Protein AF-A0A534T146-F1 (afdb_monomer_lite)

Secondary structure (DSSP, 8-state):
----PPP--EEEEEEPPPEEEEEETTEEEEEEEEEEEEEEETTEEEEE--S--EEEEEE-TTSEEEEEEEEEEE-TT--EEEEEEEEEEE-TT-TTSSPPPEEEEE-

Structure (mmCIF, N/CA/C/O backbone):
data_AF-A0A534T146-F1
#
_entry.id   AF-A0A534T146-F1
#
loop_
_atom_site.group_PDB
_atom_site.id
_atom_site.type_symbol
_atom_site.label_atom_id
_atom_site.label_alt_id
_atom_site.label_comp_id
_atom_site.label_asym_id
_atom_site.label_entity_id
_atom_site.label_seq_id
_atom_site.pdbx_PDB_ins_code
_atom_site.Cartn_x
_atom_site.Cartn_y
_atom_site.Cartn_z
_atom_site.occupancy
_atom_site.B_iso_or_equiv
_atom_site.auth_seq_id
_atom_site.auth_comp_id
_atom_site.auth_asym_id
_atom_site.auth_atom_id
_atom_site.pdbx_PDB_model_num
ATOM 1 N N . MET A 1 1 ? -30.001 -9.055 -7.869 1.00 72.12 1 MET A N 1
ATOM 2 C CA . MET A 1 1 ? -29.534 -8.383 -6.637 1.00 72.12 1 MET A CA 1
ATOM 3 C C . MET A 1 1 ? -28.473 -7.381 -7.054 1.00 72.12 1 MET A C 1
ATOM 5 O O . MET A 1 1 ? -27.607 -7.772 -7.826 1.00 72.12 1 MET A O 1
ATOM 9 N N . ALA A 1 2 ? -28.587 -6.114 -6.653 1.00 86.62 2 ALA A N 1
ATOM 10 C CA . ALA A 1 2 ? -27.564 -5.107 -6.937 1.00 86.62 2 ALA A CA 1
ATOM 11 C C . ALA A 1 2 ? -26.448 -5.199 -5.887 1.00 86.62 2 ALA A C 1
ATOM 13 O O . ALA A 1 2 ? -26.728 -5.485 -4.725 1.00 86.62 2 ALA A O 1
ATOM 14 N N . LEU A 1 3 ? -25.202 -4.992 -6.308 1.00 92.00 3 LEU A N 1
ATOM 15 C CA . LEU A 1 3 ? -24.066 -4.884 -5.397 1.00 92.00 3 LEU A CA 1
ATOM 16 C C . LEU A 1 3 ? -24.121 -3.518 -4.697 1.00 92.00 3 LEU A C 1
ATOM 18 O O . LEU A 1 3 ? -24.265 -2.498 -5.368 1.00 92.00 3 LEU A O 1
ATOM 22 N N . GLU A 1 4 ? -23.977 -3.502 -3.374 1.00 94.62 4 GLU A N 1
ATOM 23 C CA . GLU A 1 4 ? -23.894 -2.285 -2.562 1.00 94.62 4 GLU A CA 1
ATOM 24 C C . GLU A 1 4 ? -22.534 -2.234 -1.854 1.00 94.62 4 GLU A C 1
ATOM 26 O O . GLU A 1 4 ? -22.090 -3.227 -1.276 1.00 94.62 4 GLU A O 1
ATOM 31 N N . LEU A 1 5 ? -21.864 -1.080 -1.911 1.00 92.94 5 LEU A N 1
ATOM 32 C CA . LEU A 1 5 ? -20.603 -0.836 -1.213 1.00 92.94 5 LEU A CA 1
ATOM 33 C C . LEU A 1 5 ? -20.874 -0.014 0.048 1.00 92.94 5 LEU A C 1
ATOM 35 O O . LEU A 1 5 ? -21.366 1.109 -0.036 1.00 92.94 5 LEU A O 1
ATOM 39 N N . ILE A 1 6 ? -20.508 -0.557 1.208 1.00 94.50 6 ILE A N 1
ATOM 40 C CA . ILE A 1 6 ? -20.610 0.138 2.495 1.00 94.50 6 ILE A CA 1
ATOM 41 C C . ILE A 1 6 ? -19.217 0.661 2.870 1.00 94.50 6 ILE A C 1
ATOM 43 O O . ILE A 1 6 ? -18.296 -0.154 2.985 1.00 94.50 6 ILE A O 1
ATOM 47 N N . PRO A 1 7 ? -19.035 1.977 3.102 1.00 95.25 7 PRO A N 1
ATOM 48 C CA . PRO A 1 7 ? -17.755 2.526 3.536 1.00 95.25 7 PRO A CA 1
ATOM 49 C C . PRO A 1 7 ? -17.228 1.826 4.794 1.00 95.25 7 PRO A C 1
ATOM 51 O O . PRO A 1 7 ? -17.939 1.674 5.791 1.00 95.25 7 PRO A O 1
ATOM 54 N N . PHE A 1 8 ? -15.973 1.382 4.738 1.00 95.56 8 PHE A N 1
ATOM 55 C CA . PHE A 1 8 ? -15.327 0.683 5.846 1.00 95.56 8 PHE A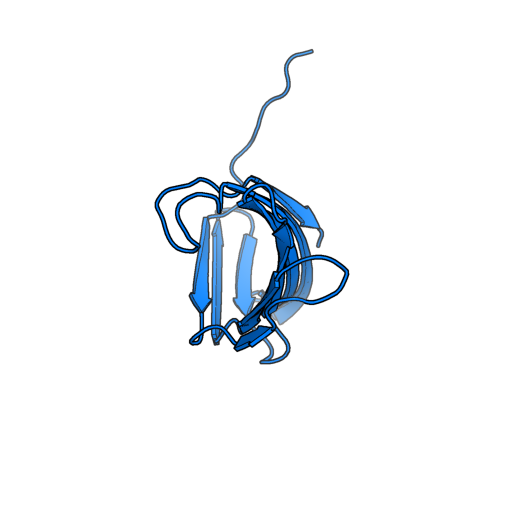 CA 1
ATOM 56 C C . PHE A 1 8 ? -14.466 1.630 6.689 1.00 95.56 8 PHE A C 1
ATOM 58 O O . PHE A 1 8 ? -14.760 1.838 7.867 1.00 95.56 8 PHE A O 1
ATOM 65 N N . ALA A 1 9 ? -13.446 2.228 6.071 1.00 97.12 9 ALA A N 1
ATOM 66 C CA . ALA A 1 9 ? -12.528 3.190 6.674 1.00 97.12 9 ALA A CA 1
ATOM 67 C C . ALA A 1 9 ? -11.846 4.033 5.583 1.00 97.12 9 ALA A C 1
ATOM 69 O O . ALA A 1 9 ? -11.799 3.625 4.420 1.00 97.12 9 ALA A O 1
ATOM 70 N N . THR A 1 10 ? -11.284 5.173 5.976 1.00 97.81 10 THR A N 1
ATOM 71 C CA . THR A 1 10 ? -10.315 5.932 5.179 1.00 97.81 10 THR A CA 1
ATOM 72 C C . THR A 1 10 ? -8.914 5.501 5.580 1.00 97.81 10 THR A C 1
ATOM 74 O O . THR A 1 10 ? -8.610 5.421 6.770 1.00 97.81 10 THR A O 1
ATOM 77 N N . ALA A 1 11 ? -8.062 5.232 4.594 1.00 97.19 11 ALA A N 1
ATOM 78 C CA . ALA A 1 11 ? -6.688 4.817 4.818 1.00 97.19 11 ALA A CA 1
ATOM 79 C C . ALA A 1 11 ? -5.719 5.859 4.236 1.00 97.19 11 ALA A C 1
ATOM 81 O O . ALA A 1 11 ? -5.769 6.143 3.041 1.00 97.19 11 ALA A O 1
ATOM 82 N N . THR A 1 12 ? -4.827 6.403 5.064 1.00 98.00 12 THR A N 1
ATOM 83 C CA . THR A 1 12 ? -3.852 7.436 4.677 1.00 98.00 12 THR A CA 1
ATOM 84 C C . THR A 1 12 ? -2.441 6.912 4.891 1.00 98.00 12 THR A C 1
ATOM 86 O O . THR A 1 12 ? -2.043 6.663 6.031 1.00 98.00 12 THR A O 1
ATOM 89 N N . ALA A 1 13 ? -1.694 6.738 3.800 1.00 97.00 13 ALA A N 1
ATOM 90 C CA . ALA A 1 13 ? -0.321 6.245 3.810 1.00 97.00 13 ALA A CA 1
ATOM 91 C C . ALA A 1 13 ? 0.682 7.373 3.530 1.00 97.00 13 ALA A C 1
ATOM 93 O O . ALA A 1 13 ? 0.473 8.192 2.637 1.00 97.00 13 ALA A O 1
ATOM 94 N N . THR A 1 14 ? 1.794 7.374 4.263 1.00 97.81 14 THR A N 1
ATOM 95 C CA . THR A 1 14 ? 3.002 8.134 3.919 1.00 97.81 14 THR A CA 1
ATOM 96 C C . THR A 1 14 ? 3.991 7.174 3.281 1.00 97.81 14 THR A C 1
ATOM 98 O O . THR A 1 14 ? 4.337 6.165 3.891 1.00 97.81 14 THR A O 1
ATOM 101 N N . LEU A 1 15 ? 4.448 7.478 2.069 1.00 97.06 15 LEU A N 1
ATOM 102 C CA . LEU A 1 15 ? 5.375 6.628 1.324 1.00 97.06 15 LEU A CA 1
ATOM 103 C C . LEU A 1 15 ? 6.776 7.244 1.306 1.00 97.06 15 LEU A C 1
ATOM 105 O O . LEU A 1 15 ? 6.923 8.465 1.216 1.00 97.06 15 LEU A O 1
ATOM 109 N N . ALA A 1 16 ? 7.801 6.399 1.364 1.00 97.31 16 ALA A N 1
ATOM 110 C CA . ALA A 1 16 ? 9.169 6.803 1.062 1.00 97.31 16 ALA A CA 1
ATOM 111 C C . ALA A 1 16 ? 9.344 7.031 -0.455 1.00 97.31 16 ALA A C 1
ATOM 113 O O . ALA A 1 16 ? 8.511 6.577 -1.251 1.00 97.31 16 ALA A O 1
ATOM 114 N N . PRO A 1 17 ? 10.429 7.702 -0.892 1.00 96.75 17 PRO A N 1
ATOM 115 C CA . PRO A 1 17 ? 10.795 7.723 -2.302 1.00 96.75 17 PRO A CA 1
ATOM 116 C C . PRO A 1 17 ? 10.874 6.295 -2.869 1.00 96.75 17 PRO A C 1
ATOM 118 O O . PRO A 1 17 ? 11.471 5.426 -2.231 1.00 96.75 17 PRO A O 1
ATOM 121 N N . PRO A 1 18 ? 10.286 6.032 -4.047 1.00 96.56 18 PRO A N 1
ATOM 122 C CA . PRO A 1 18 ? 10.199 4.678 -4.568 1.00 96.56 18 PRO A CA 1
ATOM 123 C C . PRO A 1 18 ? 11.564 4.124 -4.966 1.00 96.56 18 PRO A C 1
ATOM 125 O O . PRO A 1 18 ? 12.389 4.817 -5.567 1.00 96.56 18 PRO A O 1
ATOM 128 N N . ILE A 1 19 ? 11.753 2.829 -4.730 1.00 98.12 19 ILE A N 1
ATOM 129 C CA . ILE A 1 19 ? 12.878 2.077 -5.283 1.00 98.12 19 ILE A CA 1
ATOM 130 C C . ILE A 1 19 ? 12.437 1.501 -6.630 1.00 98.12 19 ILE A C 1
ATOM 132 O O . ILE A 1 19 ? 11.501 0.701 -6.712 1.00 98.12 19 ILE A O 1
ATOM 136 N N . MET A 1 20 ? 13.115 1.921 -7.697 1.00 97.44 20 MET A N 1
ATOM 137 C CA . MET A 1 20 ? 12.772 1.571 -9.075 1.00 97.44 20 MET A CA 1
ATOM 138 C C . MET A 1 20 ? 13.658 0.436 -9.592 1.00 97.44 20 MET A C 1
ATOM 140 O O . MET A 1 20 ? 14.882 0.546 -9.596 1.00 97.44 20 MET A O 1
ATOM 144 N N . LEU A 1 21 ? 13.037 -0.629 -10.091 1.00 97.94 21 LEU A N 1
ATOM 145 C CA . LEU A 1 21 ? 13.689 -1.729 -10.800 1.00 97.94 21 LEU A CA 1
ATOM 146 C C . LEU A 1 21 ? 13.120 -1.778 -12.230 1.00 97.94 21 LEU A C 1
ATOM 148 O O . LEU A 1 21 ? 12.133 -2.479 -12.485 1.00 97.94 21 LEU A O 1
ATOM 152 N N . PRO A 1 22 ? 13.683 -0.994 -13.167 1.00 96.69 22 PRO A N 1
ATOM 153 C CA . PRO A 1 22 ? 13.214 -0.965 -14.547 1.00 96.69 22 PRO A CA 1
ATOM 154 C C . PRO A 1 22 ? 13.613 -2.234 -15.311 1.00 96.69 22 PRO A C 1
ATOM 156 O O . PRO A 1 22 ? 14.587 -2.903 -14.968 1.00 96.69 22 PRO A O 1
ATOM 159 N N . ASN A 1 23 ? 12.893 -2.519 -16.400 1.00 94.44 23 ASN A N 1
ATOM 160 C CA . ASN A 1 23 ? 13.243 -3.550 -17.388 1.00 94.44 23 ASN A CA 1
ATOM 161 C C . ASN A 1 23 ? 13.387 -4.976 -16.821 1.00 94.44 23 ASN A C 1
ATOM 163 O O . ASN A 1 23 ? 14.181 -5.770 -17.328 1.00 94.44 23 ASN A O 1
ATOM 167 N N . THR A 1 24 ? 12.624 -5.330 -15.782 1.00 96.56 24 THR A N 1
ATOM 168 C CA . THR A 1 24 ? 12.539 -6.736 -15.360 1.00 96.56 24 THR A CA 1
ATOM 169 C C . THR A 1 24 ? 11.718 -7.538 -16.380 1.00 96.56 24 THR A C 1
ATOM 171 O O . THR A 1 24 ? 10.887 -6.953 -17.080 1.00 96.56 24 THR A O 1
ATOM 174 N N . PRO A 1 25 ? 11.860 -8.875 -16.447 1.00 95.50 25 PRO A N 1
ATOM 175 C CA . PRO A 1 25 ? 11.080 -9.699 -17.376 1.00 95.50 25 PRO A CA 1
ATOM 176 C C . PRO A 1 25 ? 9.554 -9.564 -17.239 1.00 95.50 25 PRO A C 1
ATOM 178 O O . PRO A 1 25 ? 8.831 -9.867 -18.181 1.00 95.50 25 PRO A O 1
ATOM 181 N N . ALA A 1 26 ? 9.058 -9.120 -16.079 1.00 93.94 26 ALA A N 1
ATOM 182 C CA . ALA A 1 26 ? 7.631 -8.927 -15.822 1.00 93.94 26 ALA A CA 1
ATOM 183 C C . ALA A 1 26 ? 7.143 -7.482 -16.064 1.00 93.94 26 ALA A C 1
ATOM 185 O O . ALA A 1 26 ? 5.945 -7.231 -15.967 1.00 93.94 26 ALA A O 1
ATOM 186 N N . GLY A 1 27 ? 8.043 -6.530 -16.340 1.00 95.38 27 GLY A N 1
ATOM 187 C CA . GLY A 1 27 ? 7.760 -5.089 -16.384 1.00 95.38 27 GLY A CA 1
ATOM 188 C C . GLY A 1 27 ? 8.651 -4.286 -15.430 1.00 95.38 27 GLY A C 1
ATOM 189 O O . GLY A 1 27 ? 9.683 -4.770 -14.961 1.00 95.38 27 GLY A O 1
ATOM 190 N N . THR A 1 28 ? 8.269 -3.053 -15.114 1.00 97.44 28 THR A N 1
ATOM 191 C CA . THR A 1 28 ? 8.991 -2.242 -14.120 1.00 97.44 28 THR A CA 1
ATOM 192 C C . THR A 1 28 ? 8.463 -2.569 -12.729 1.00 97.44 28 THR A C 1
ATOM 194 O O . THR A 1 28 ? 7.277 -2.394 -12.459 1.00 97.44 28 THR A O 1
ATOM 197 N N . ARG A 1 29 ? 9.330 -3.037 -11.828 1.00 98.19 29 ARG A N 1
ATOM 198 C CA . ARG A 1 29 ? 8.981 -3.205 -10.413 1.00 98.19 29 ARG A CA 1
ATOM 199 C C . ARG A 1 29 ? 9.241 -1.889 -9.688 1.00 98.19 29 ARG A C 1
ATOM 201 O O . ARG A 1 29 ? 10.317 -1.312 -9.820 1.00 98.19 29 ARG A O 1
ATOM 208 N N . VAL A 1 30 ? 8.262 -1.437 -8.920 1.00 97.88 30 VAL A N 1
ATOM 209 C CA . VAL A 1 30 ? 8.349 -0.234 -8.094 1.00 97.88 30 VAL A CA 1
ATOM 210 C C . VAL A 1 30 ? 8.036 -0.632 -6.665 1.00 97.88 30 VAL A C 1
ATOM 212 O O . VAL A 1 30 ? 7.001 -1.239 -6.414 1.00 97.88 30 VAL A O 1
ATOM 215 N N . ILE A 1 31 ? 8.949 -0.350 -5.742 1.00 98.31 31 ILE A N 1
ATOM 216 C CA . ILE A 1 31 ? 8.762 -0.663 -4.325 1.00 98.31 31 ILE A CA 1
ATOM 217 C C . ILE A 1 31 ? 8.494 0.647 -3.594 1.00 98.31 31 ILE A C 1
ATOM 219 O O . ILE A 1 31 ? 9.383 1.497 -3.501 1.00 98.31 31 ILE A O 1
ATOM 223 N N . PHE A 1 32 ? 7.270 0.804 -3.096 1.00 97.75 32 PHE A N 1
ATOM 224 C CA . PHE A 1 32 ? 6.874 1.910 -2.232 1.00 97.75 32 PHE A CA 1
ATOM 225 C C . PHE A 1 32 ? 6.900 1.442 -0.783 1.00 97.75 32 PHE A C 1
ATOM 227 O O . PHE A 1 32 ? 5.961 0.792 -0.323 1.00 97.75 32 PHE A O 1
ATOM 234 N N . GLU A 1 33 ? 7.968 1.760 -0.057 1.00 98.50 33 GLU A N 1
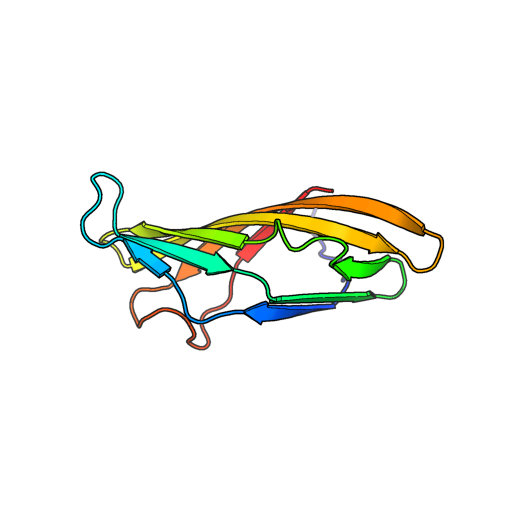ATOM 235 C CA . GLU A 1 33 ? 8.001 1.535 1.388 1.00 98.50 33 GLU A CA 1
ATOM 236 C C . GLU A 1 33 ? 6.980 2.447 2.076 1.00 98.50 33 GLU A C 1
ATOM 238 O O . GLU A 1 33 ? 6.908 3.649 1.795 1.00 98.50 33 GLU A O 1
ATOM 243 N N . ILE A 1 34 ? 6.183 1.871 2.977 1.00 98.50 34 ILE A N 1
ATOM 244 C CA . ILE A 1 34 ? 5.165 2.602 3.728 1.00 98.50 34 ILE A CA 1
ATOM 245 C C . ILE A 1 34 ? 5.776 3.016 5.069 1.00 98.50 34 ILE A C 1
ATOM 247 O O . ILE A 1 34 ? 6.109 2.178 5.907 1.00 98.50 34 ILE A O 1
ATOM 251 N N . VAL A 1 35 ? 5.942 4.324 5.253 1.00 98.31 35 VAL A N 1
ATOM 252 C CA . VAL A 1 35 ? 6.563 4.938 6.438 1.00 98.31 35 VAL A CA 1
ATOM 253 C C . VAL A 1 35 ? 5.569 5.042 7.593 1.00 98.31 35 VAL A C 1
ATOM 255 O O . VAL A 1 35 ? 5.924 4.803 8.743 1.00 98.31 35 VAL A O 1
ATOM 258 N N . ASP A 1 36 ? 4.328 5.413 7.285 1.00 98.25 36 ASP A N 1
ATOM 259 C CA . ASP A 1 36 ? 3.211 5.442 8.229 1.00 98.25 36 ASP A CA 1
ATOM 260 C C . ASP A 1 36 ? 1.939 5.057 7.484 1.00 98.25 36 ASP A C 1
ATOM 262 O O . ASP A 1 36 ? 1.754 5.434 6.322 1.00 98.25 36 ASP A O 1
ATOM 266 N N . TYR A 1 37 ? 1.038 4.357 8.164 1.00 98.38 37 TYR A N 1
ATOM 267 C CA . TYR A 1 37 ? -0.266 4.021 7.618 1.00 98.38 37 TYR A CA 1
ATOM 268 C C . TYR A 1 37 ? -1.325 4.102 8.701 1.00 98.38 37 TYR A C 1
ATOM 270 O O . TYR A 1 37 ? -1.225 3.444 9.739 1.00 98.38 37 TYR A O 1
ATOM 278 N N . ARG A 1 38 ? -2.357 4.907 8.452 1.00 98.38 38 ARG A N 1
ATOM 279 C CA . ARG A 1 38 ? -3.463 5.124 9.384 1.00 98.38 38 ARG A CA 1
ATOM 280 C C . ARG A 1 38 ? -4.766 4.740 8.728 1.00 98.38 38 ARG A C 1
ATOM 282 O O . ARG A 1 38 ? -5.033 5.175 7.614 1.00 98.38 38 ARG A O 1
ATOM 289 N N . TRP A 1 39 ? -5.555 3.949 9.435 1.00 98.50 39 TRP A N 1
ATOM 290 C CA . TRP A 1 39 ? -6.907 3.581 9.051 1.00 98.50 39 TRP A CA 1
ATOM 291 C C . TRP A 1 39 ? -7.870 4.169 10.069 1.00 98.50 39 TRP A C 1
ATOM 293 O O . TRP A 1 39 ? -7.687 3.971 11.270 1.00 98.50 39 TRP A O 1
ATOM 303 N N . GLU A 1 40 ? -8.875 4.892 9.587 1.00 98.62 40 GLU A N 1
ATOM 304 C CA . GLU A 1 40 ? -9.851 5.595 10.415 1.00 98.62 40 GLU A CA 1
ATOM 305 C C . GLU A 1 40 ? -11.261 5.347 9.872 1.00 98.62 40 GLU A C 1
ATOM 307 O O . GLU A 1 40 ? -11.600 5.729 8.751 1.00 98.62 40 GLU A O 1
ATOM 312 N N . GLY A 1 41 ? -12.100 4.691 10.668 1.00 97.88 41 GLY A N 1
ATOM 313 C CA . GLY A 1 41 ? -13.483 4.401 10.317 1.00 97.88 41 GLY A CA 1
ATOM 314 C C . GLY A 1 41 ? -14.318 4.009 11.538 1.00 97.88 41 GLY A C 1
ATOM 315 O O . GLY A 1 41 ? -13.764 3.624 12.567 1.00 97.88 41 GLY A O 1
ATOM 316 N N . PRO A 1 42 ? -15.661 4.049 11.450 1.00 96.00 42 PRO A N 1
ATOM 317 C CA . PRO A 1 42 ? -16.536 3.788 12.599 1.00 96.00 42 PRO A CA 1
ATOM 318 C C . PRO A 1 42 ? -16.377 2.394 13.224 1.00 96.00 42 PRO A C 1
ATOM 320 O O . PRO A 1 42 ? -16.712 2.201 14.388 1.00 96.00 42 PRO A O 1
ATOM 323 N N . ARG A 1 43 ? -15.910 1.412 12.440 1.00 93.25 43 ARG A N 1
ATOM 324 C CA . ARG A 1 43 ? -15.760 0.003 12.850 1.00 93.25 43 ARG A CA 1
ATOM 325 C C . ARG A 1 43 ? -14.310 -0.479 12.876 1.00 93.25 43 ARG A C 1
ATOM 327 O O . ARG A 1 43 ? -14.069 -1.613 13.274 1.00 93.25 43 ARG A O 1
ATOM 334 N N . PHE A 1 44 ? -13.366 0.336 12.409 1.00 97.31 44 PHE A N 1
ATOM 335 C CA . PHE A 1 44 ? -11.969 -0.057 12.283 1.00 97.31 44 PHE A CA 1
ATOM 336 C C . PHE A 1 44 ? -11.066 1.168 12.380 1.00 97.31 44 PHE A C 1
ATOM 338 O O . PHE A 1 44 ? -11.120 2.056 11.530 1.00 97.31 44 PHE A O 1
ATOM 345 N N . THR A 1 45 ? -10.223 1.176 13.408 1.00 98.44 45 THR A N 1
ATOM 346 C CA . THR A 1 45 ? -9.162 2.164 13.592 1.00 98.44 45 THR A CA 1
ATOM 347 C C . THR A 1 45 ? -7.883 1.414 13.897 1.00 98.44 45 THR A C 1
ATOM 349 O O . THR A 1 45 ? -7.852 0.620 14.835 1.00 98.44 45 THR A O 1
ATOM 352 N N . ALA A 1 46 ? -6.834 1.659 13.121 1.00 98.62 46 ALA A N 1
ATOM 353 C CA . ALA A 1 46 ? -5.547 1.008 13.316 1.00 98.62 46 ALA A CA 1
ATOM 354 C C . ALA A 1 46 ? -4.403 1.861 12.761 1.00 98.62 46 ALA A C 1
ATOM 356 O O . ALA A 1 46 ? -4.603 2.706 11.882 1.00 98.62 46 ALA A O 1
ATOM 357 N N . ARG A 1 47 ? -3.192 1.639 13.273 1.00 98.62 47 ARG A N 1
ATOM 358 C CA . ARG A 1 47 ? -1.960 2.255 12.763 1.00 98.62 47 ARG A CA 1
ATOM 359 C C . ARG A 1 47 ? -0.915 1.201 12.451 1.00 98.62 47 ARG A C 1
ATOM 361 O O . ARG A 1 47 ? -0.946 0.115 13.018 1.00 98.62 47 ARG A O 1
ATOM 368 N N . GLN A 1 48 ? 0.009 1.522 11.558 1.00 98.62 48 GLN A N 1
ATOM 369 C CA . GLN A 1 48 ? 1.134 0.655 11.234 1.00 98.62 48 GLN A CA 1
ATOM 370 C C . GLN A 1 48 ? 1.932 0.277 12.490 1.00 98.62 48 GLN A C 1
ATOM 372 O O . GLN A 1 48 ? 2.352 1.135 13.261 1.00 98.62 48 GLN A O 1
ATOM 377 N N . LYS A 1 49 ? 2.140 -1.028 12.682 1.00 98.44 49 LYS A N 1
ATOM 378 C CA . LYS A 1 49 ? 2.850 -1.600 13.834 1.00 98.44 49 LYS A CA 1
ATOM 379 C C . LYS A 1 49 ? 4.342 -1.813 13.565 1.00 98.44 49 LYS A C 1
ATOM 381 O O . LYS A 1 49 ? 5.146 -1.805 14.490 1.00 98.44 49 LYS A O 1
ATOM 386 N N . SER A 1 50 ? 4.713 -2.072 12.311 1.00 96.25 50 SER A N 1
ATOM 387 C CA . SER A 1 50 ? 6.062 -2.505 11.927 1.00 96.25 50 SER A CA 1
ATOM 388 C C . SER A 1 50 ? 6.535 -1.823 10.647 1.00 96.25 50 SER A C 1
ATOM 390 O O . SER A 1 50 ? 5.729 -1.469 9.791 1.00 96.25 50 SER A O 1
ATOM 392 N N . ALA A 1 51 ? 7.855 -1.691 10.501 1.00 97.00 51 ALA A N 1
ATOM 393 C CA . ALA A 1 51 ? 8.507 -1.181 9.295 1.00 97.00 51 ALA A CA 1
ATOM 394 C C . ALA A 1 51 ? 8.458 -2.166 8.111 1.00 97.00 51 ALA A C 1
ATOM 396 O O . ALA A 1 51 ? 8.730 -1.775 6.982 1.00 97.00 51 ALA A O 1
ATOM 397 N N . ALA A 1 52 ? 8.112 -3.437 8.345 1.00 97.75 52 ALA A N 1
ATOM 398 C CA . ALA A 1 52 ? 7.907 -4.418 7.280 1.00 97.75 52 ALA A CA 1
ATOM 399 C C . ALA A 1 52 ? 6.576 -4.150 6.550 1.00 97.75 52 ALA A C 1
ATOM 401 O O . ALA A 1 52 ? 5.595 -4.871 6.743 1.00 97.75 52 ALA A O 1
ATOM 402 N N . ALA A 1 53 ? 6.541 -3.075 5.762 1.00 98.50 53 ALA A N 1
ATOM 403 C CA . ALA A 1 53 ? 5.365 -2.605 5.048 1.00 98.50 53 ALA A CA 1
ATOM 404 C C . ALA A 1 53 ? 5.751 -1.955 3.714 1.00 98.50 53 ALA A C 1
ATOM 406 O O . ALA A 1 53 ? 6.532 -1.004 3.683 1.00 98.50 53 ALA A O 1
ATOM 407 N N . ALA A 1 54 ? 5.196 -2.455 2.612 1.00 98.62 54 ALA A N 1
ATOM 408 C CA . ALA A 1 54 ? 5.416 -1.878 1.289 1.00 98.62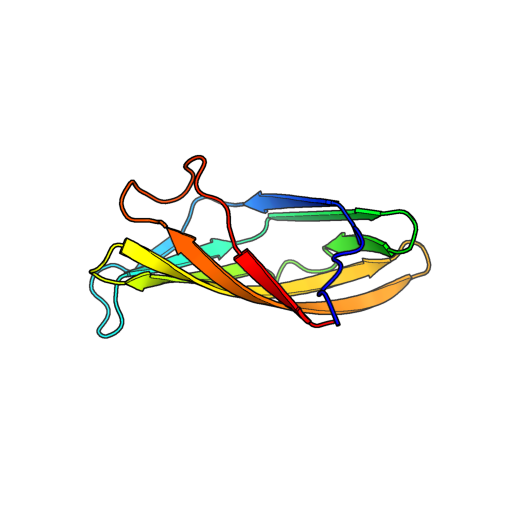 54 ALA A CA 1
ATOM 409 C C . ALA A 1 54 ? 4.313 -2.273 0.299 1.00 98.62 54 ALA A C 1
ATOM 411 O O . ALA A 1 54 ? 3.592 -3.253 0.514 1.00 98.62 54 ALA A O 1
ATOM 412 N N . ASP A 1 55 ? 4.231 -1.521 -0.797 1.00 98.31 55 ASP A N 1
ATOM 413 C CA . ASP A 1 55 ? 3.649 -1.969 -2.063 1.00 98.31 55 ASP A CA 1
ATOM 414 C C . ASP A 1 55 ? 4.773 -2.385 -3.011 1.00 98.31 55 ASP A C 1
ATOM 416 O O . ASP A 1 55 ? 5.651 -1.584 -3.346 1.00 98.31 55 ASP A O 1
ATOM 420 N N . TRP A 1 56 ? 4.741 -3.632 -3.464 1.00 98.44 56 TRP A N 1
ATOM 421 C CA . TRP A 1 56 ? 5.594 -4.115 -4.538 1.00 98.44 56 TRP A CA 1
ATOM 422 C C . TRP A 1 56 ? 4.840 -3.994 -5.864 1.00 98.44 56 TRP A C 1
ATOM 424 O O . TRP A 1 56 ? 4.519 -4.996 -6.500 1.00 98.44 56 TRP A O 1
ATOM 434 N N . LEU A 1 57 ? 4.585 -2.776 -6.324 1.00 98.19 57 LEU A N 1
ATOM 435 C CA . LEU A 1 57 ? 3.847 -2.527 -7.557 1.00 98.19 57 LEU A CA 1
ATOM 436 C C . LEU A 1 57 ? 4.587 -3.086 -8.786 1.00 98.19 57 LEU A C 1
ATOM 438 O O . LEU A 1 57 ? 5.778 -2.841 -8.993 1.00 98.19 57 LEU A O 1
ATOM 442 N N . LEU A 1 58 ? 3.867 -3.786 -9.661 1.00 98.12 58 LEU A N 1
ATOM 443 C CA . LEU A 1 58 ? 4.330 -4.110 -11.009 1.00 98.12 58 LEU A CA 1
ATOM 444 C C . LEU A 1 58 ? 3.671 -3.181 -12.031 1.00 98.12 58 LEU A C 1
ATOM 446 O O . LEU A 1 58 ? 2.455 -3.223 -12.199 1.00 98.12 58 LEU A O 1
ATOM 450 N N . LEU A 1 59 ? 4.469 -2.385 -12.739 1.00 97.69 59 LEU A N 1
ATOM 451 C CA . LEU A 1 59 ? 4.018 -1.562 -13.857 1.00 97.69 59 LEU A CA 1
ATOM 452 C C . LEU A 1 59 ? 4.264 -2.299 -15.180 1.00 97.69 59 LEU A C 1
ATOM 454 O O . LEU A 1 59 ? 5.413 -2.536 -15.572 1.00 97.69 59 LEU A O 1
ATOM 458 N N . GLY A 1 60 ? 3.171 -2.670 -15.844 1.00 95.50 60 GLY A N 1
ATOM 459 C CA . GLY A 1 60 ? 3.182 -3.322 -17.149 1.00 95.50 60 GLY A CA 1
ATOM 460 C C . GLY A 1 60 ? 3.550 -2.369 -18.296 1.00 95.50 60 GLY A C 1
ATOM 461 O O . GLY A 1 60 ? 3.475 -1.147 -18.144 1.00 95.50 60 GLY A O 1
ATOM 462 N N . PRO A 1 61 ? 3.937 -2.908 -19.467 1.00 92.56 61 PRO A N 1
ATOM 463 C CA . PRO A 1 61 ? 4.283 -2.106 -20.646 1.00 92.56 61 PRO A CA 1
ATOM 464 C C . PRO A 1 61 ? 3.088 -1.340 -21.237 1.00 92.56 61 PRO A C 1
ATOM 466 O O . PRO A 1 61 ? 3.278 -0.385 -21.980 1.00 92.56 61 PRO A O 1
ATOM 469 N N . ASP A 1 62 ? 1.866 -1.752 -20.905 1.00 92.62 62 ASP A N 1
ATOM 470 C CA . ASP A 1 62 ? 0.608 -1.083 -21.247 1.00 92.62 62 ASP A CA 1
ATOM 471 C C . ASP A 1 62 ? 0.264 0.078 -20.293 1.00 92.62 62 ASP A C 1
ATOM 473 O O . ASP A 1 62 ? -0.745 0.753 -20.480 1.00 92.62 62 ASP A O 1
ATOM 477 N N . GLY A 1 63 ? 1.090 0.312 -19.267 1.00 93.44 63 GLY A N 1
ATOM 478 C CA . GLY A 1 63 ? 0.849 1.308 -18.228 1.00 93.44 63 GLY A CA 1
ATOM 479 C C . GLY A 1 63 ? -0.032 0.815 -17.079 1.00 93.44 63 GLY A C 1
ATOM 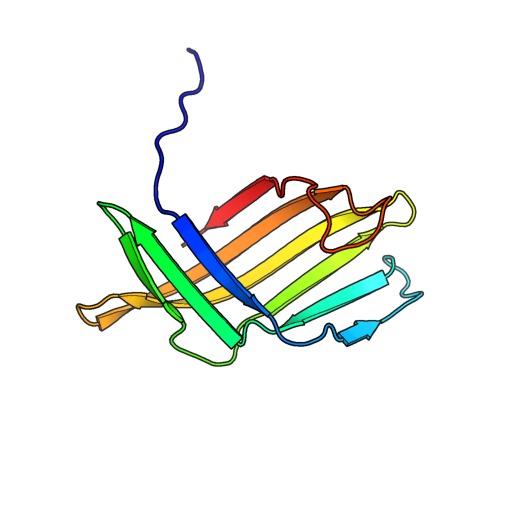480 O O . GLY A 1 63 ? -0.269 1.577 -16.147 1.00 93.44 63 GLY A O 1
ATOM 481 N N . THR A 1 64 ? -0.488 -0.442 -17.076 1.00 96.38 64 THR A N 1
ATOM 482 C CA . THR A 1 64 ? -1.279 -0.980 -15.962 1.00 96.38 64 THR A CA 1
ATOM 483 C C . THR A 1 64 ? -0.385 -1.250 -14.750 1.00 96.38 64 THR A C 1
ATOM 485 O O . THR A 1 64 ? 0.521 -2.085 -14.801 1.00 96.38 64 THR A O 1
ATOM 488 N N . GLY A 1 65 ? -0.664 -0.590 -13.626 1.00 97.31 65 GLY A N 1
ATOM 489 C CA . GLY A 1 65 ? -0.069 -0.901 -12.329 1.00 97.31 65 GLY A CA 1
ATOM 490 C C . GLY A 1 65 ? -0.832 -2.026 -11.631 1.00 97.31 65 GLY A C 1
ATOM 491 O O . GLY A 1 65 ? -2.056 -1.972 -11.521 1.00 97.31 65 GLY A O 1
ATOM 492 N N . THR A 1 66 ? -0.122 -3.044 -11.150 1.00 98.00 66 THR A N 1
ATOM 493 C CA . THR A 1 66 ? -0.659 -4.142 -10.333 1.00 98.00 66 THR A CA 1
ATOM 494 C C . THR A 1 66 ? -0.057 -4.083 -8.939 1.00 98.00 66 THR A C 1
ATOM 496 O O . THR A 1 66 ? 1.153 -4.245 -8.798 1.00 98.00 66 THR A O 1
ATOM 499 N N . LEU A 1 67 ? -0.901 -3.852 -7.935 1.00 98.31 67 LEU A N 1
ATOM 500 C CA . LEU A 1 67 ? -0.487 -3.716 -6.538 1.00 98.31 67 LEU A CA 1
ATOM 501 C C . LEU A 1 67 ? -0.225 -5.085 -5.897 1.00 98.31 67 LEU A C 1
ATOM 503 O O . LEU A 1 67 ? -0.926 -6.056 -6.198 1.00 98.31 67 LEU A O 1
ATOM 507 N N . ASP A 1 68 ? 0.734 -5.122 -4.975 1.00 98.44 68 ASP A N 1
ATOM 508 C CA . ASP A 1 68 ? 0.983 -6.222 -4.035 1.00 98.44 68 ASP A CA 1
ATOM 509 C C . ASP A 1 68 ? 1.407 -5.586 -2.713 1.00 98.44 68 ASP A C 1
ATOM 511 O O . ASP A 1 68 ? 2.587 -5.321 -2.492 1.00 98.44 68 ASP A O 1
ATOM 515 N N . VAL A 1 69 ? 0.428 -5.268 -1.867 1.00 98.62 69 VAL A N 1
ATOM 516 C CA . VAL A 1 69 ? 0.658 -4.547 -0.612 1.00 98.62 69 VAL A CA 1
ATOM 517 C C . VAL A 1 69 ? 0.579 -5.493 0.563 1.00 98.62 69 VAL A C 1
ATOM 519 O O . VAL A 1 69 ? -0.335 -6.317 0.643 1.00 98.62 69 VAL A O 1
ATOM 522 N N . ARG A 1 70 ? 1.510 -5.343 1.509 1.00 98.62 70 ARG A N 1
ATOM 523 C CA . ARG A 1 70 ? 1.475 -6.018 2.813 1.00 98.62 70 ARG A CA 1
ATOM 524 C C . ARG A 1 70 ? 1.880 -5.047 3.905 1.00 98.62 70 ARG A C 1
ATOM 526 O O . ARG A 1 70 ? 2.863 -4.326 3.751 1.00 98.62 70 ARG A O 1
ATOM 533 N N . VAL A 1 71 ? 1.132 -5.044 5.002 1.00 98.56 71 VAL A N 1
ATOM 534 C CA . VAL A 1 71 ? 1.385 -4.196 6.170 1.00 98.56 71 VAL A CA 1
ATOM 535 C C . VAL A 1 71 ? 0.797 -4.831 7.425 1.00 98.56 71 VAL A C 1
ATOM 537 O O . VAL A 1 71 ? -0.299 -5.385 7.404 1.00 98.56 71 VAL A O 1
ATOM 540 N N . THR A 1 72 ? 1.507 -4.717 8.542 1.00 98.69 72 THR A N 1
ATOM 541 C CA . THR A 1 72 ? 0.977 -5.087 9.857 1.00 98.69 72 THR A CA 1
ATOM 542 C C . THR A 1 72 ? 0.441 -3.846 10.554 1.00 98.69 72 THR A C 1
ATOM 544 O O . THR A 1 72 ? 1.189 -2.889 10.770 1.00 98.69 72 THR A O 1
ATOM 547 N N . LEU A 1 73 ? -0.834 -3.869 10.934 1.00 98.62 73 LEU A N 1
ATOM 548 C CA . LEU A 1 73 ? -1.498 -2.817 11.696 1.00 98.62 73 LEU A CA 1
ATOM 549 C C . LEU A 1 73 ? -1.738 -3.256 13.149 1.00 98.62 73 LEU A C 1
ATOM 551 O O . LEU A 1 73 ? -1.780 -4.447 13.458 1.00 98.62 73 LEU A O 1
ATOM 555 N N . GLU A 1 74 ? -1.912 -2.283 14.033 1.00 98.69 74 GLU A N 1
ATOM 556 C CA . GLU A 1 74 ? -2.330 -2.456 15.420 1.00 98.69 74 GLU A CA 1
ATOM 557 C C . GLU A 1 74 ? -3.486 -1.510 15.746 1.00 98.69 74 GLU A C 1
ATOM 559 O O . GLU A 1 74 ? -3.447 -0.317 15.423 1.00 98.69 74 GLU A O 1
ATOM 564 N N . THR A 1 75 ? -4.529 -2.052 16.365 1.00 98.56 75 THR A N 1
ATOM 565 C CA . THR A 1 75 ? -5.687 -1.295 16.845 1.00 98.56 75 THR A CA 1
ATOM 566 C C . THR A 1 75 ? -5.404 -0.667 18.220 1.00 98.56 75 THR A C 1
ATOM 568 O O . THR A 1 75 ? -4.503 -1.114 18.932 1.00 98.56 75 THR A O 1
ATOM 571 N N . PRO A 1 76 ? -6.160 0.365 18.647 1.00 98.31 76 PRO A N 1
ATOM 572 C CA . PRO A 1 76 ? -5.961 1.006 19.952 1.00 98.31 76 PRO A CA 1
ATOM 573 C C . PRO A 1 76 ? -6.069 0.075 21.170 1.00 98.31 76 PRO A C 1
ATOM 575 O O . PRO A 1 76 ? -5.477 0.363 22.205 1.00 98.31 76 PRO A O 1
ATOM 578 N N . ASP A 1 77 ? -6.823 -1.019 21.060 1.00 97.94 77 ASP A N 1
ATOM 579 C CA . ASP A 1 77 ? -6.972 -2.060 22.083 1.00 97.94 77 ASP A CA 1
ATOM 580 C C . ASP A 1 77 ? -5.916 -3.181 21.979 1.00 97.94 77 ASP A C 1
ATOM 582 O O . ASP A 1 77 ? -5.958 -4.139 22.748 1.00 97.94 77 ASP A O 1
ATOM 586 N N . GLY A 1 78 ? -4.936 -3.045 21.077 1.00 98.25 78 GLY A N 1
ATOM 587 C CA . GLY A 1 78 ? -3.759 -3.914 20.978 1.00 98.25 78 GLY A CA 1
ATOM 588 C C . GLY A 1 78 ? -3.909 -5.130 20.059 1.00 98.25 78 GLY A C 1
ATOM 589 O O . GLY A 1 78 ? -3.022 -5.986 20.038 1.00 98.25 78 GLY A O 1
ATOM 590 N N . ALA A 1 79 ? -4.997 -5.242 19.288 1.00 98.38 79 ALA A N 1
ATOM 591 C CA . ALA A 1 79 ? -5.138 -6.314 18.307 1.00 98.38 79 ALA A CA 1
ATOM 592 C C . ALA A 1 79 ? -4.206 -6.074 17.109 1.00 98.38 79 ALA A C 1
ATOM 594 O O . ALA A 1 79 ? -4.134 -4.974 16.561 1.00 98.38 79 ALA A O 1
ATOM 595 N N . VAL A 1 80 ? -3.500 -7.124 16.683 1.00 98.50 80 VAL A N 1
ATOM 596 C CA . VAL A 1 80 ? -2.579 -7.084 15.539 1.00 98.50 80 VAL A CA 1
ATOM 597 C C . VAL A 1 80 ? -3.269 -7.668 14.314 1.00 98.50 80 VAL A C 1
ATOM 599 O O . VAL A 1 80 ? -3.789 -8.780 14.371 1.00 98.50 80 VAL A O 1
ATOM 602 N N . VAL A 1 81 ? -3.243 -6.932 13.205 1.00 98.19 81 VAL A N 1
ATOM 603 C CA . VAL A 1 81 ? -3.935 -7.291 11.962 1.00 98.19 81 VAL A CA 1
ATOM 604 C C . VAL A 1 81 ? -2.936 -7.286 10.812 1.00 98.19 81 VAL A C 1
ATOM 606 O O . VAL A 1 81 ? -2.261 -6.281 10.579 1.00 98.19 81 VAL A O 1
ATOM 609 N N . LEU A 1 82 ? -2.828 -8.400 10.089 1.00 98.25 82 LEU A N 1
ATOM 610 C CA . LEU A 1 82 ? -2.079 -8.441 8.838 1.00 98.25 82 LEU A CA 1
ATOM 611 C C . LEU A 1 82 ? -3.008 -7.992 7.719 1.00 98.25 82 LEU A C 1
ATOM 613 O O . LEU A 1 82 ? -3.957 -8.683 7.389 1.00 98.25 82 LEU A O 1
ATOM 617 N N . VAL A 1 83 ? -2.702 -6.862 7.100 1.00 98.06 83 VAL A N 1
ATOM 618 C CA . VAL A 1 83 ? -3.412 -6.421 5.907 1.00 98.06 83 VAL A CA 1
ATOM 619 C C . VAL A 1 83 ? -2.583 -6.778 4.688 1.00 98.06 83 VAL A C 1
ATOM 621 O O . VAL A 1 83 ? -1.398 -6.442 4.604 1.00 98.06 83 VAL A O 1
ATOM 624 N N . HIS A 1 84 ? -3.217 -7.428 3.721 1.00 98.00 84 HIS A N 1
ATOM 625 C CA . HIS A 1 84 ? -2.645 -7.617 2.399 1.00 98.00 84 HIS A CA 1
ATOM 626 C C . HIS A 1 84 ? -3.684 -7.338 1.325 1.00 98.00 84 HIS A C 1
ATOM 628 O O . HIS A 1 84 ? -4.868 -7.620 1.497 1.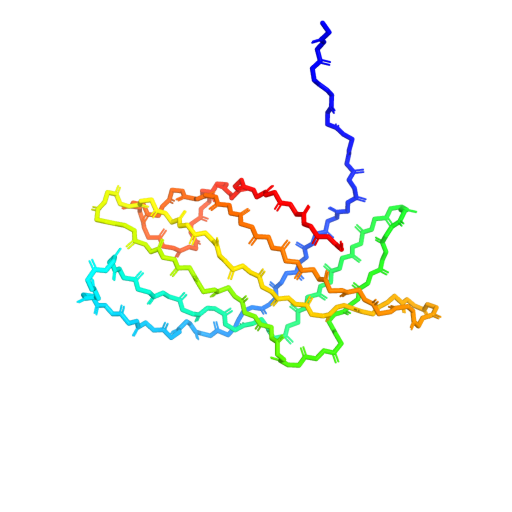00 98.00 84 HIS A O 1
ATOM 634 N N . TYR A 1 85 ? -3.262 -6.732 0.221 1.00 98.25 85 TYR A N 1
ATOM 635 C CA . TYR A 1 85 ? -4.188 -6.429 -0.859 1.00 98.25 85 TYR A CA 1
ATOM 636 C C . TYR A 1 85 ? -3.511 -6.360 -2.213 1.00 98.25 85 TYR A C 1
ATOM 638 O O . TYR A 1 85 ? -2.371 -5.921 -2.355 1.00 98.25 85 TYR A O 1
ATOM 646 N N . GLY A 1 86 ? -4.268 -6.792 -3.214 1.00 98.44 86 GLY A N 1
ATOM 647 C CA . GLY A 1 86 ? -3.966 -6.569 -4.617 1.00 98.44 86 GLY A CA 1
ATOM 648 C C . GLY A 1 86 ? -4.922 -5.541 -5.203 1.00 98.44 86 GLY A C 1
ATOM 649 O O . GLY A 1 86 ? -5.993 -5.268 -4.657 1.00 98.44 86 GLY A O 1
ATOM 650 N N . GLY A 1 87 ? -4.549 -4.979 -6.343 1.00 97.50 87 GLY A N 1
ATOM 651 C CA . GLY A 1 87 ? -5.354 -3.963 -7.002 1.00 97.50 87 GLY A CA 1
ATOM 652 C C . GLY A 1 87 ? -4.797 -3.552 -8.350 1.00 97.50 87 GLY A C 1
ATOM 653 O O . GLY A 1 87 ? -3.765 -4.072 -8.786 1.00 97.50 87 GLY A O 1
ATOM 654 N N . ARG A 1 88 ? -5.495 -2.622 -9.003 1.00 97.50 88 ARG A N 1
ATOM 655 C CA . ARG A 1 88 ? -5.093 -2.024 -10.276 1.00 97.50 88 ARG A CA 1
ATOM 656 C C . ARG A 1 88 ? -5.170 -0.509 -10.243 1.00 97.50 88 ARG A C 1
ATOM 658 O O . ARG A 1 88 ? -6.051 0.059 -9.600 1.00 97.50 88 ARG A O 1
ATOM 665 N N . VAL A 1 89 ? -4.258 0.113 -10.979 1.00 96.94 89 VAL A N 1
ATOM 666 C CA . VAL A 1 89 ? -4.211 1.556 -11.220 1.00 96.94 89 VAL A CA 1
ATOM 667 C C . VAL A 1 89 ? -3.761 1.815 -12.654 1.00 96.94 89 VAL A C 1
ATOM 669 O O . VAL A 1 89 ? -2.936 1.075 -13.193 1.00 96.94 89 VAL A O 1
ATOM 672 N N . ASP A 1 90 ? -4.305 2.857 -13.275 1.00 96.12 90 ASP A N 1
ATOM 673 C CA . ASP A 1 90 ? -3.781 3.369 -14.540 1.00 96.12 90 ASP A CA 1
ATOM 674 C C . ASP A 1 90 ? -2.516 4.194 -14.265 1.00 96.12 90 ASP A C 1
ATOM 676 O O . ASP A 1 90 ? -2.577 5.303 -13.736 1.00 96.12 90 ASP A O 1
ATOM 680 N N . GLY A 1 91 ? -1.360 3.623 -14.597 1.00 94.69 91 GLY A N 1
ATOM 681 C CA . GLY A 1 91 ? -0.047 4.252 -14.499 1.00 94.69 91 GLY A CA 1
ATOM 682 C C . GLY A 1 91 ? 0.481 4.773 -15.837 1.00 94.69 91 GLY A C 1
ATOM 683 O O . GLY A 1 91 ? 1.644 5.172 -15.906 1.00 94.69 91 GLY A O 1
ATOM 684 N N . SER A 1 92 ? -0.332 4.794 -16.903 1.00 91.94 92 SER A N 1
ATOM 685 C CA . SER A 1 92 ? 0.098 5.209 -18.251 1.00 91.94 92 SER A CA 1
ATOM 686 C C . SER A 1 92 ? 0.591 6.661 -18.319 1.00 91.94 92 SER A C 1
ATOM 688 O O . SER A 1 92 ? 1.376 7.013 -19.199 1.00 91.94 92 SER A O 1
ATOM 690 N N . LYS A 1 93 ? 0.176 7.502 -17.363 1.00 90.06 93 LYS A N 1
ATOM 691 C CA . LYS A 1 93 ? 0.598 8.908 -17.215 1.00 90.06 93 LYS A CA 1
ATOM 692 C C . LYS A 1 93 ? 1.632 9.126 -16.103 1.00 90.06 93 LYS A C 1
ATOM 694 O O . LYS A 1 93 ? 1.898 10.266 -15.732 1.00 90.06 93 LYS A O 1
ATOM 699 N N . GLY A 1 94 ? 2.211 8.047 -15.583 1.00 86.19 94 GLY A N 1
ATOM 700 C CA . GLY A 1 94 ? 3.091 8.062 -14.421 1.00 86.19 94 GLY A CA 1
ATOM 701 C C . GLY A 1 94 ? 2.370 7.683 -13.127 1.00 86.19 94 GLY A C 1
ATOM 702 O O . GLY A 1 94 ? 1.149 7.772 -13.008 1.00 86.19 94 GLY A O 1
ATOM 703 N N . LEU A 1 95 ? 3.156 7.235 -12.150 1.00 84.69 95 LEU A N 1
ATOM 704 C CA . LEU A 1 95 ? 2.679 6.862 -10.819 1.00 84.69 95 LEU A CA 1
ATOM 705 C C . LEU A 1 95 ? 2.607 8.109 -9.925 1.00 84.69 95 LEU A C 1
ATOM 707 O O . LEU A 1 95 ? 3.513 8.939 -9.961 1.00 84.69 95 LEU A O 1
ATOM 711 N N . GLY A 1 96 ? 1.542 8.237 -9.126 1.00 73.94 96 GLY A N 1
ATOM 712 C CA . GLY A 1 96 ? 1.312 9.395 -8.245 1.00 73.94 96 GLY A CA 1
ATOM 713 C C . GLY A 1 96 ? 0.396 10.487 -8.816 1.00 73.94 96 GLY A C 1
ATOM 714 O O . GLY A 1 96 ? 0.318 11.570 -8.243 1.00 73.94 96 GLY A O 1
ATOM 715 N N . GLY A 1 97 ? -0.283 10.223 -9.938 1.00 76.12 97 GLY A N 1
ATOM 716 C CA . GLY A 1 97 ? -1.343 11.087 -10.468 1.00 76.12 97 GLY A CA 1
ATOM 717 C C . GLY A 1 97 ? -2.705 10.871 -9.792 1.00 76.12 97 GLY A C 1
ATOM 718 O O . GLY A 1 97 ? -2.835 10.108 -8.842 1.00 76.12 97 GLY A O 1
ATOM 719 N N . GLU A 1 98 ? -3.749 11.506 -10.327 1.00 82.62 98 GLU A N 1
ATOM 720 C CA . GLU A 1 98 ? -5.132 11.430 -9.813 1.00 82.62 98 GLU A CA 1
ATOM 721 C C . GLU A 1 98 ? -5.867 10.121 -10.170 1.00 82.62 98 GLU A C 1
ATOM 723 O O . GLU A 1 98 ? -7.056 9.972 -9.882 1.00 82.62 98 GLU A O 1
ATOM 728 N N . ALA A 1 99 ? -5.190 9.176 -10.832 1.00 91.44 99 ALA A N 1
ATOM 729 C CA . ALA A 1 99 ? -5.803 7.921 -11.244 1.00 91.44 99 ALA A CA 1
ATOM 730 C C . ALA A 1 99 ? -6.255 7.118 -10.010 1.00 91.44 99 ALA A C 1
ATOM 732 O O . ALA A 1 99 ? -5.442 6.856 -9.118 1.00 91.44 99 ALA A O 1
ATOM 733 N N . PRO A 1 100 ? -7.532 6.699 -9.940 1.00 93.88 100 PRO A N 1
ATOM 734 C CA . PRO A 1 100 ? -8.012 5.922 -8.812 1.00 93.88 100 PRO A CA 1
ATOM 735 C C . PRO A 1 100 ? -7.342 4.548 -8.778 1.00 93.88 100 PRO A C 1
ATOM 737 O O . PRO A 1 100 ? -7.160 3.889 -9.806 1.00 93.88 100 PRO A O 1
ATOM 740 N N . VAL A 1 101 ? -7.033 4.098 -7.565 1.00 94.69 101 VAL A N 1
ATOM 741 C CA . VAL A 1 101 ? -6.631 2.721 -7.289 1.00 94.69 101 VAL A CA 1
ATOM 742 C C . VAL A 1 101 ? -7.880 1.917 -6.949 1.00 94.69 101 VAL A C 1
ATOM 744 O O . VAL A 1 101 ? -8.642 2.285 -6.055 1.00 94.69 101 VAL A O 1
ATOM 747 N N . TYR A 1 102 ? -8.061 0.785 -7.619 1.00 95.81 102 TYR A N 1
ATOM 748 C CA . TYR A 1 102 ? -9.085 -0.195 -7.273 1.00 95.81 102 TYR A CA 1
ATOM 749 C C . TYR A 1 102 ? -8.411 -1.387 -6.606 1.00 95.81 102 TYR A C 1
ATOM 751 O O . TYR A 1 102 ? -7.667 -2.116 -7.261 1.00 95.81 102 TYR A O 1
ATOM 759 N N . ALA A 1 103 ? -8.653 -1.583 -5.312 1.00 96.38 103 ALA A N 1
ATOM 760 C CA . ALA A 1 103 ? -8.019 -2.633 -4.521 1.00 96.38 103 ALA A CA 1
ATOM 761 C C . ALA A 1 103 ? -9.049 -3.543 -3.845 1.00 96.38 103 ALA A C 1
ATOM 763 O O . ALA A 1 103 ? -10.147 -3.114 -3.491 1.00 96.38 103 ALA A O 1
ATOM 764 N N . ALA A 1 104 ? -8.665 -4.802 -3.645 1.00 96.50 104 ALA A N 1
ATOM 765 C CA . ALA A 1 104 ? -9.413 -5.781 -2.872 1.00 96.50 104 ALA A CA 1
ATOM 766 C C . ALA A 1 104 ? -8.615 -6.120 -1.610 1.00 96.50 104 ALA A C 1
ATOM 768 O O . ALA A 1 104 ? -7.579 -6.783 -1.682 1.00 96.50 104 ALA A O 1
ATOM 769 N N . VAL A 1 105 ? -9.090 -5.620 -0.469 1.00 96.25 105 VAL A N 1
ATOM 770 C CA . VAL A 1 105 ? -8.380 -5.714 0.811 1.00 96.25 105 VAL A CA 1
ATOM 771 C C . VAL A 1 105 ? -8.705 -7.005 1.548 1.00 96.25 105 VAL A C 1
ATOM 773 O O . VAL A 1 105 ? -9.860 -7.426 1.584 1.00 96.25 105 VAL A O 1
ATOM 776 N N . GLN A 1 106 ? -7.679 -7.619 2.135 1.00 96.25 106 GLN A N 1
ATOM 777 C CA . GLN A 1 106 ? -7.751 -8.834 2.943 1.00 96.25 106 GLN A CA 1
ATOM 778 C C . GLN A 1 106 ? -7.086 -8.570 4.309 1.00 96.25 106 GLN A C 1
ATOM 780 O O . GLN A 1 106 ? -6.099 -7.830 4.380 1.00 96.25 106 GLN A O 1
ATOM 785 N N . PHE A 1 107 ? -7.670 -9.129 5.373 1.00 91.94 107 PHE A N 1
ATOM 786 C CA . PHE A 1 107 ? -7.300 -8.943 6.785 1.00 91.94 107 PHE A CA 1
ATOM 787 C C . PHE A 1 107 ? -7.069 -10.296 7.464 1.00 91.94 107 PHE A C 1
ATOM 789 O O . PHE A 1 107 ? -7.710 -11.275 7.010 1.00 91.94 107 PHE A O 1
#

Radius of gyration: 14.93 Å; chains: 1; bounding box: 43×21×43 Å

Sequence (107 aa):
MALELIPFATATATLAPPIMLPNTPAGTRVIFEIVDYRWEGPRFTARQKSAAAADWLLLGPDGTGTLDVRVTLETPDGAVVLVHYGGRVDGSKGLGGEAPVYAAVQF

Foldseek 3Di:
DDDDDDDDWDKDWDWDDWDWDADDPQGIWIKTFTPKMWTGDPHDTKIFDD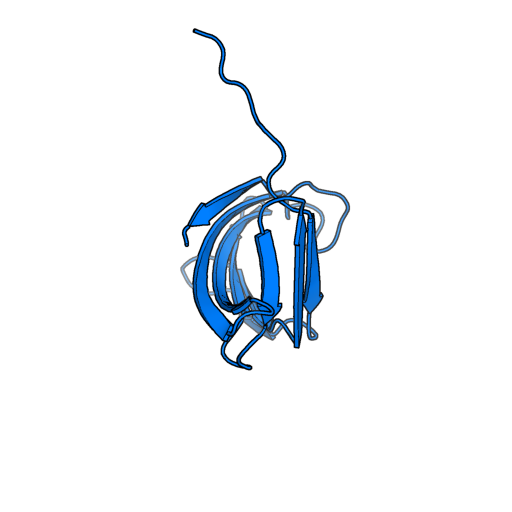SPWIWRWHQHPQQKIWTWTWTWIADPVGDIDIKTKIWIWRCVVHPPDPTDIDIDIDD

pLDDT: mean 95.8, std 4.75, range [72.12, 98.69]